Protein AF-A0A7S3TSX0-F1 (afdb_monomer_lite)

Secondary structure (DSSP, 8-state):
-----------------------TTPBP-STT--SBP-EE-SSSS-EE-HHHHHHHHHHHHH---B-TTSSB-S-TTTTTEEE-TTS-EEE--S--EEE-TTT--EEEHHHHHHHH-HHHHHHHHT--TTSPP--TTT-GGGGGGGG-PPPPP-

Sequence (154 aa):
ASPSRKENAWGQSGGGGGGAPLLAGGMCTAGSCPNQAAARHPRLPAGLCQIHAARAAQLLAEGWPKGEDGEEDACRWCCGLSLDALDRPVAAQDVSTVLCDACGKAWCSDCIRSNLGAAAWEQIEGLPEDEEWRCFYCDPKLLTALGSAPAAPA

InterPro domains:
  IPR011011 Zinc finger, FYVE/PHD-type [SSF57903] (68-144)
  IPR013083 Zinc finger, RING/FYVE/PHD-type [G3DSA:3.30.40.10] (65-144)
  IPR025766 ADD domain [PS51533] (13-154)

pLDDT: mean 77.36, std 22.1, range [30.56, 94.88]

Foldseek 3Di:
DDDDDDDDDPDDDDDDDDDPPPPPDAPALALPARHRFPDAQPQANTGHHPVQNVLLVVCVVVPADADPVRAGPAANRSSQWDADPVRDTDGDPPWDWDAFPVPRHIHTPSSCCSQVNPVRSCCVVPDDPPDGDHDCNRPVVSNVSNPDDPPPDD

Organism: Emiliania huxleyi (NCBI:txid2903)

Radius of gyration: 18.45 Å; chains: 1; bounding box: 70×38×34 Å

Structure (mmCIF, N/CA/C/O backbone):
data_AF-A0A7S3TSX0-F1
#
_entry.id   AF-A0A7S3TSX0-F1
#
loop_
_atom_site.group_PDB
_atom_site.id
_atom_site.type_symbol
_atom_site.label_atom_id
_atom_site.label_alt_id
_atom_site.label_comp_id
_atom_site.label_asym_id
_atom_site.label_entity_id
_atom_site.label_seq_id
_atom_site.pdbx_PDB_ins_code
_atom_site.Cartn_x
_atom_site.Cartn_y
_atom_site.Cartn_z
_atom_site.occupancy
_atom_site.B_iso_or_equiv
_atom_site.auth_seq_id
_atom_site.auth_comp_id
_atom_site.auth_asym_id
_atom_site.auth_atom_id
_atom_site.pdbx_PDB_model_num
ATOM 1 N N . ALA A 1 1 ? 46.802 12.073 4.751 1.00 36.28 1 ALA A N 1
ATOM 2 C CA . ALA A 1 1 ? 46.340 12.067 3.352 1.00 36.28 1 ALA A CA 1
ATOM 3 C C . ALA A 1 1 ? 45.940 10.643 2.982 1.00 36.28 1 ALA A C 1
ATOM 5 O O . ALA A 1 1 ? 46.677 9.717 3.293 1.00 36.28 1 ALA A O 1
ATOM 6 N N . SER A 1 2 ? 44.728 10.517 2.447 1.00 36.53 2 SER A N 1
ATOM 7 C CA . SER A 1 2 ? 43.958 9.329 2.043 1.00 36.53 2 SER A CA 1
ATOM 8 C C . SER A 1 2 ? 44.649 8.446 0.973 1.00 36.53 2 SER A C 1
ATOM 10 O O . SER A 1 2 ? 45.690 8.840 0.457 1.00 36.53 2 SER A O 1
ATOM 12 N N . PRO A 1 3 ? 44.002 7.381 0.453 1.00 42.69 3 PRO A N 1
ATOM 13 C CA . PRO A 1 3 ? 43.467 6.198 1.143 1.00 42.69 3 PRO A CA 1
ATOM 14 C C . PRO A 1 3 ? 43.858 4.881 0.416 1.00 42.69 3 PRO A C 1
ATOM 16 O O . PRO A 1 3 ? 44.168 4.875 -0.773 1.00 42.69 3 PRO A O 1
ATOM 19 N N . SER A 1 4 ? 43.775 3.730 1.095 1.00 32.53 4 SER A N 1
ATOM 20 C CA . SER A 1 4 ? 43.844 2.415 0.429 1.00 32.53 4 SER A CA 1
ATOM 21 C C . SER A 1 4 ? 42.451 1.935 0.023 1.00 32.53 4 SER A C 1
ATOM 23 O O . SER A 1 4 ? 41.587 1.687 0.863 1.00 32.53 4 SER A O 1
ATOM 25 N N . ARG A 1 5 ? 42.275 1.821 -1.294 1.00 31.05 5 ARG A N 1
ATOM 26 C CA . ARG A 1 5 ? 41.144 1.254 -2.031 1.00 31.05 5 ARG A CA 1
ATOM 27 C C . ARG A 1 5 ? 40.928 -0.213 -1.632 1.00 31.05 5 ARG A C 1
ATOM 29 O O . ARG A 1 5 ? 41.877 -0.990 -1.631 1.00 31.05 5 ARG A O 1
ATOM 36 N N . LYS A 1 6 ? 39.689 -0.595 -1.313 1.00 32.44 6 LYS A N 1
ATOM 37 C CA . LYS A 1 6 ? 39.268 -2.000 -1.227 1.00 32.44 6 LYS A CA 1
ATOM 38 C C . LYS A 1 6 ? 38.076 -2.189 -2.151 1.00 32.44 6 LYS A C 1
ATOM 40 O O . LYS A 1 6 ? 36.968 -1.773 -1.838 1.00 32.44 6 LYS A O 1
ATOM 45 N N . GLU A 1 7 ? 38.363 -2.747 -3.316 1.00 34.25 7 GLU A N 1
ATOM 46 C CA . GLU A 1 7 ? 37.386 -3.256 -4.270 1.00 34.25 7 GLU A CA 1
ATOM 47 C C . GLU A 1 7 ? 36.767 -4.532 -3.690 1.00 34.25 7 GLU A C 1
ATOM 49 O O . GLU A 1 7 ? 37.483 -5.479 -3.364 1.00 34.25 7 GLU A O 1
ATOM 54 N N . ASN A 1 8 ? 35.446 -4.569 -3.541 1.00 34.62 8 ASN A N 1
ATOM 55 C CA . ASN A 1 8 ? 34.702 -5.802 -3.325 1.00 34.62 8 ASN A CA 1
ATOM 56 C C . ASN A 1 8 ? 34.061 -6.237 -4.647 1.00 34.62 8 ASN A C 1
ATOM 58 O O . ASN A 1 8 ? 33.162 -5.601 -5.194 1.00 34.62 8 ASN A O 1
ATOM 62 N N . ALA A 1 9 ? 34.607 -7.340 -5.153 1.00 34.81 9 ALA A N 1
ATOM 63 C CA . ALA A 1 9 ? 34.186 -8.056 -6.337 1.00 34.81 9 ALA A CA 1
ATOM 64 C C . ALA A 1 9 ? 32.741 -8.554 -6.200 1.00 34.81 9 ALA A C 1
ATOM 66 O O . ALA A 1 9 ? 32.416 -9.314 -5.287 1.00 34.81 9 ALA A O 1
ATOM 67 N N . TRP A 1 10 ? 31.894 -8.182 -7.157 1.00 34.66 10 TRP A N 1
ATOM 68 C CA . TRP A 1 10 ? 30.638 -8.876 -7.415 1.00 34.66 10 TRP A CA 1
ATOM 69 C C . TRP A 1 10 ? 30.960 -10.195 -8.120 1.00 34.66 10 TRP A C 1
ATOM 71 O O . TRP A 1 10 ? 31.027 -10.282 -9.345 1.00 34.66 10 TRP A O 1
ATOM 81 N N . GLY A 1 11 ? 31.240 -11.216 -7.311 1.00 34.19 11 GLY A N 1
ATOM 82 C CA . GLY A 1 11 ? 31.306 -12.599 -7.752 1.00 34.1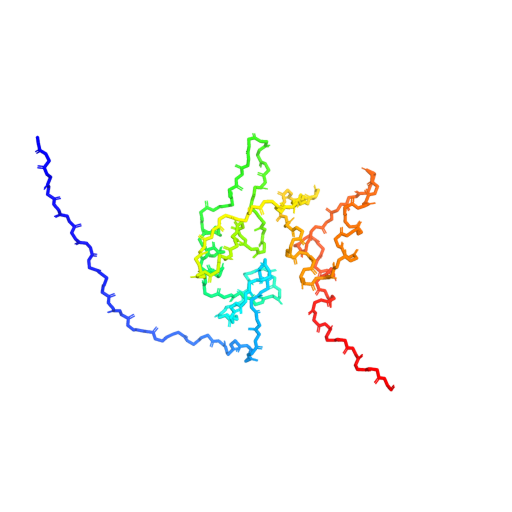9 11 GLY A CA 1
ATOM 83 C C . GLY A 1 11 ? 29.912 -13.083 -8.131 1.00 34.19 11 GLY A C 1
ATOM 84 O O . GLY A 1 11 ? 29.009 -13.122 -7.300 1.00 34.19 11 GLY A O 1
ATOM 85 N N . GLN A 1 12 ? 29.759 -13.451 -9.398 1.00 42.31 12 GLN A N 1
ATOM 86 C CA . GLN A 1 12 ? 28.671 -14.292 -9.873 1.00 42.31 12 GLN A CA 1
ATOM 87 C C . GLN A 1 12 ? 28.718 -15.632 -9.131 1.00 42.31 12 GLN A C 1
ATOM 89 O O . GLN A 1 12 ? 29.733 -16.328 -9.164 1.00 42.31 12 GLN A O 1
ATOM 94 N N . SER A 1 13 ? 27.605 -16.027 -8.528 1.00 41.59 13 SER A N 1
ATOM 95 C CA . SER A 1 13 ? 27.342 -17.418 -8.175 1.00 41.59 13 SER A CA 1
ATOM 96 C C . SER A 1 13 ? 25.899 -17.752 -8.533 1.00 41.59 13 SER A C 1
ATOM 98 O O . SER A 1 13 ? 24.941 -17.251 -7.950 1.00 41.59 13 SER A O 1
ATOM 100 N N . GLY A 1 14 ? 25.762 -18.595 -9.558 1.00 38.56 14 GLY A N 1
ATOM 101 C CA . GLY A 1 14 ? 24.533 -19.324 -9.820 1.00 38.56 14 GLY A CA 1
ATOM 102 C C . GLY A 1 14 ? 24.271 -20.349 -8.717 1.00 38.56 14 GLY A C 1
ATOM 103 O O . GLY A 1 14 ? 25.194 -20.871 -8.094 1.00 38.56 14 GLY A O 1
ATOM 104 N N . GLY A 1 15 ? 22.996 -20.646 -8.497 1.00 31.08 15 GLY A N 1
ATOM 105 C CA . GLY A 1 15 ? 22.554 -21.672 -7.563 1.00 31.08 15 GLY A CA 1
ATOM 106 C C . GLY A 1 15 ? 21.037 -21.684 -7.494 1.00 31.08 15 GLY A C 1
ATOM 107 O O . GLY A 1 15 ? 20.436 -20.812 -6.877 1.00 31.08 15 GLY A O 1
ATOM 108 N N . GLY A 1 16 ? 20.430 -22.645 -8.189 1.00 37.38 16 GLY A N 1
ATOM 109 C CA . GLY A 1 16 ? 18.987 -22.826 -8.256 1.00 37.38 16 GLY A CA 1
ATOM 110 C C . GLY A 1 16 ? 18.360 -23.052 -6.882 1.00 37.38 16 GLY A C 1
ATOM 111 O O . GLY A 1 16 ? 18.772 -23.930 -6.130 1.00 37.38 16 GLY A O 1
ATOM 112 N N . GLY A 1 17 ? 17.319 -22.278 -6.597 1.00 30.56 17 GLY A N 1
ATOM 113 C CA . GLY A 1 17 ? 16.332 -22.571 -5.569 1.00 30.56 17 GLY A CA 1
ATOM 114 C C . GLY A 1 17 ? 14.987 -22.736 -6.256 1.00 30.56 17 GLY A C 1
ATOM 115 O O . GLY A 1 17 ? 14.524 -21.816 -6.929 1.00 30.56 17 GLY A O 1
ATOM 116 N N . GLY A 1 18 ? 14.381 -23.915 -6.125 1.00 32.19 18 GLY A N 1
ATOM 117 C CA . GLY A 1 18 ? 13.022 -24.178 -6.579 1.00 32.19 18 GLY A CA 1
ATOM 118 C C . GLY A 1 18 ? 12.030 -23.289 -5.836 1.00 32.19 18 GLY A C 1
ATOM 119 O O . GLY A 1 18 ? 11.539 -23.649 -4.772 1.00 32.19 18 GLY A O 1
ATOM 120 N N . GLY A 1 19 ? 11.743 -22.118 -6.396 1.00 32.09 19 GLY A N 1
ATOM 121 C CA . GLY A 1 19 ? 10.532 -21.374 -6.096 1.00 32.09 19 GLY A CA 1
ATOM 122 C C . GLY A 1 19 ? 9.395 -22.006 -6.884 1.00 32.09 19 GLY A C 1
ATOM 123 O O . GLY A 1 19 ? 9.516 -22.185 -8.096 1.00 32.09 19 GLY A O 1
ATOM 124 N N . ALA A 1 20 ? 8.306 -22.366 -6.202 1.00 38.19 20 ALA A N 1
ATOM 125 C CA . ALA A 1 20 ? 7.046 -22.706 -6.855 1.00 38.19 20 ALA A CA 1
ATOM 126 C C . ALA A 1 20 ? 6.760 -21.696 -7.983 1.00 38.19 20 ALA A C 1
ATOM 128 O O . ALA A 1 20 ? 7.064 -20.512 -7.796 1.00 38.19 20 ALA A O 1
ATOM 129 N N . PRO A 1 21 ? 6.205 -22.127 -9.132 1.00 38.53 21 PRO A N 1
ATOM 130 C CA . PRO A 1 21 ? 5.948 -21.223 -10.238 1.00 38.53 21 PRO A CA 1
ATOM 131 C C . PRO A 1 21 ? 5.137 -20.041 -9.711 1.00 38.53 21 PRO A C 1
ATOM 133 O O . PRO A 1 21 ? 4.016 -20.194 -9.217 1.00 38.53 21 PRO A O 1
ATOM 136 N N . LEU A 1 22 ? 5.751 -18.859 -9.772 1.00 43.00 22 LEU A N 1
ATOM 137 C CA . LEU A 1 22 ? 5.034 -17.598 -9.732 1.00 43.00 22 LEU A CA 1
ATOM 138 C C . LEU A 1 22 ? 3.939 -17.764 -10.770 1.00 43.00 22 LEU A C 1
ATOM 140 O O . LEU A 1 22 ? 4.253 -18.068 -11.921 1.00 43.00 22 LEU A O 1
ATOM 144 N N . LEU A 1 23 ? 2.680 -17.700 -10.337 1.00 44.75 23 LEU A N 1
ATOM 145 C CA . LEU A 1 23 ? 1.539 -17.800 -11.236 1.00 44.75 23 LEU A CA 1
ATOM 146 C C . LEU A 1 23 ? 1.845 -16.944 -12.464 1.00 44.75 23 LEU A C 1
ATOM 148 O O . LEU A 1 23 ? 2.095 -15.744 -12.342 1.00 44.75 23 LEU A O 1
ATOM 152 N N . ALA A 1 24 ? 1.952 -17.615 -13.606 1.00 37.41 24 ALA A N 1
ATOM 153 C CA . ALA A 1 24 ? 2.354 -17.019 -14.859 1.00 37.41 24 ALA A CA 1
ATOM 154 C C . ALA A 1 24 ? 1.478 -15.786 -15.148 1.00 37.41 24 ALA A C 1
ATOM 156 O O . ALA A 1 24 ? 0.256 -15.904 -15.200 1.00 37.41 24 ALA A O 1
ATOM 157 N N . GLY A 1 25 ? 2.106 -14.618 -15.326 1.00 52.47 25 GLY A N 1
ATOM 158 C CA . GLY A 1 25 ? 1.490 -13.457 -15.981 1.00 52.47 25 GLY A CA 1
ATOM 159 C C . GLY A 1 25 ? 0.784 -12.409 -15.109 1.00 52.47 25 GLY A C 1
ATOM 160 O O . GLY A 1 25 ? -0.186 -11.822 -15.576 1.00 52.47 25 GLY A O 1
ATOM 161 N N . GLY A 1 26 ? 1.230 -12.138 -13.876 1.00 78.88 26 GLY A N 1
ATOM 162 C CA . GLY A 1 26 ? 0.711 -11.015 -13.070 1.00 78.88 26 GLY A CA 1
ATOM 163 C C . GLY A 1 26 ? 1.544 -9.727 -13.179 1.00 78.88 26 GLY A C 1
ATOM 164 O O . GLY A 1 26 ? 2.768 -9.790 -13.295 1.00 78.88 26 GLY A O 1
ATOM 165 N N . MET A 1 27 ? 0.908 -8.555 -13.089 1.00 89.12 27 MET A N 1
ATOM 166 C CA . MET A 1 27 ? 1.595 -7.262 -12.921 1.00 89.12 27 MET A CA 1
ATOM 167 C C . MET A 1 27 ? 1.949 -7.012 -11.448 1.00 89.12 27 MET A C 1
ATOM 169 O O . MET A 1 27 ? 1.362 -7.597 -10.534 1.00 89.12 27 MET A O 1
ATOM 173 N N . CYS A 1 28 ? 2.931 -6.148 -11.207 1.00 92.12 28 CYS A N 1
ATOM 174 C CA . CYS A 1 28 ? 3.221 -5.629 -9.881 1.00 92.12 28 CYS A CA 1
ATOM 175 C C . CYS A 1 28 ? 2.034 -4.808 -9.364 1.00 92.12 28 CYS A C 1
ATOM 177 O O . CYS A 1 28 ? 1.477 -3.978 -10.067 1.00 92.12 28 CYS A O 1
ATOM 179 N N . THR A 1 29 ? 1.677 -5.030 -8.104 1.00 91.44 29 THR A N 1
ATOM 180 C CA . THR A 1 29 ? 0.519 -4.398 -7.445 1.00 91.44 29 THR A CA 1
ATOM 181 C C . THR A 1 29 ? 0.901 -3.168 -6.620 1.00 91.44 29 THR A C 1
ATOM 183 O O . THR A 1 29 ? 0.041 -2.447 -6.131 1.00 91.44 29 THR A O 1
ATOM 186 N N . ALA A 1 30 ? 2.197 -2.913 -6.437 1.00 91.69 30 ALA A N 1
ATOM 187 C CA . ALA A 1 30 ? 2.687 -1.757 -5.697 1.00 91.69 30 ALA A CA 1
ATOM 188 C C . ALA A 1 30 ? 2.579 -0.472 -6.531 1.00 91.69 30 ALA A C 1
ATOM 190 O O . ALA A 1 30 ? 3.190 -0.401 -7.591 1.00 91.69 30 ALA A O 1
ATOM 191 N N . GLY A 1 31 ? 1.851 0.534 -6.035 1.00 82.00 31 GLY A N 1
ATOM 192 C CA . GLY A 1 31 ? 1.906 1.921 -6.519 1.00 82.00 31 GLY A CA 1
ATOM 193 C C . GLY A 1 31 ? 1.718 2.088 -8.029 1.00 82.00 31 GLY A C 1
ATOM 194 O O . GLY A 1 31 ? 2.466 2.838 -8.645 1.00 82.00 31 GLY A O 1
ATOM 195 N N . SER A 1 32 ? 0.795 1.337 -8.642 1.00 83.12 32 SER A N 1
ATOM 196 C CA . SER A 1 32 ? 0.572 1.342 -10.102 1.00 83.12 32 SER A CA 1
ATOM 197 C C . SER A 1 32 ? 1.817 1.002 -10.943 1.00 83.12 32 SER A C 1
ATOM 199 O O . SER A 1 32 ? 1.919 1.383 -12.108 1.00 83.12 32 SER A O 1
ATOM 201 N N . CYS A 1 33 ? 2.776 0.277 -10.363 1.00 89.00 33 CYS A N 1
ATOM 202 C CA . CYS A 1 33 ? 4.019 -0.127 -11.010 1.00 89.00 33 CYS A CA 1
ATOM 203 C C . CYS A 1 33 ? 3.751 -0.920 -12.306 1.00 89.00 33 CYS A C 1
ATOM 205 O O . CYS A 1 33 ? 3.077 -1.953 -12.257 1.00 89.00 33 CYS A O 1
ATOM 207 N N . PRO A 1 34 ? 4.335 -0.519 -13.451 1.00 88.19 34 PRO A N 1
ATOM 208 C CA . PRO A 1 34 ? 4.079 -1.169 -14.738 1.00 88.19 34 PRO A CA 1
ATOM 209 C C . PRO A 1 34 ? 4.811 -2.510 -14.899 1.00 88.19 34 PRO A C 1
ATOM 211 O O . PRO A 1 34 ? 4.569 -3.245 -15.857 1.00 88.19 34 PRO A O 1
ATOM 214 N N . ASN A 1 35 ? 5.723 -2.843 -13.981 1.00 90.12 35 ASN A N 1
ATOM 215 C CA . ASN A 1 35 ? 6.586 -4.008 -14.114 1.00 90.12 35 ASN A CA 1
ATOM 216 C C . ASN A 1 35 ? 5.865 -5.325 -13.825 1.00 90.12 35 ASN A C 1
ATOM 218 O O . ASN A 1 35 ? 4.969 -5.408 -12.987 1.00 90.12 35 ASN A O 1
ATOM 222 N N . GLN A 1 36 ? 6.325 -6.395 -14.474 1.00 91.75 36 GLN A N 1
ATOM 223 C CA . GLN A 1 36 ? 5.826 -7.744 -14.220 1.00 91.75 36 GLN A CA 1
ATOM 224 C C . GLN A 1 36 ? 6.156 -8.196 -12.794 1.00 91.75 36 GLN A C 1
ATOM 226 O O . GLN A 1 36 ? 7.230 -7.906 -12.252 1.00 91.75 36 GLN A O 1
ATOM 231 N N . ALA A 1 37 ? 5.229 -8.930 -12.184 1.00 91.94 37 ALA A N 1
ATOM 232 C CA . ALA A 1 37 ? 5.462 -9.554 -10.897 1.00 91.94 37 ALA A CA 1
ATOM 233 C C . ALA A 1 37 ? 6.523 -10.655 -11.032 1.00 91.94 37 ALA A C 1
ATOM 235 O O . ALA A 1 37 ? 6.451 -11.522 -11.900 1.00 91.94 37 ALA A O 1
ATOM 236 N N . ALA A 1 38 ? 7.496 -10.625 -10.130 1.00 91.88 38 ALA A N 1
ATOM 237 C CA . ALA A 1 38 ? 8.589 -11.586 -10.032 1.00 91.88 38 ALA A CA 1
ATOM 238 C C . ALA A 1 38 ? 8.648 -12.266 -8.654 1.00 91.88 38 ALA A C 1
ATOM 240 O O . ALA A 1 38 ? 9.450 -13.169 -8.444 1.00 91.88 38 ALA A O 1
ATOM 241 N N . ALA A 1 39 ? 7.828 -11.829 -7.699 1.00 91.00 39 ALA A N 1
ATOM 242 C CA . ALA A 1 39 ? 7.705 -12.415 -6.372 1.00 91.00 39 ALA A CA 1
ATOM 243 C C . ALA A 1 39 ? 6.298 -12.173 -5.812 1.00 91.00 39 ALA A C 1
ATOM 245 O O . ALA A 1 39 ? 5.542 -11.337 -6.313 1.00 91.00 39 ALA A O 1
ATOM 246 N N . ARG A 1 40 ? 5.946 -12.891 -4.742 1.00 89.62 40 ARG A N 1
ATOM 247 C CA . ARG A 1 40 ? 4.761 -12.576 -3.937 1.00 89.62 40 ARG A CA 1
ATOM 248 C C . ARG A 1 40 ? 5.118 -11.594 -2.833 1.00 89.62 40 ARG A C 1
ATOM 250 O O . ARG A 1 40 ? 6.199 -11.670 -2.252 1.00 89.62 40 ARG A O 1
ATOM 257 N N . HIS A 1 41 ? 4.179 -10.712 -2.520 1.00 88.69 41 HIS A N 1
ATOM 258 C CA . HIS A 1 41 ? 4.264 -9.864 -1.347 1.00 88.69 41 HIS A CA 1
ATOM 259 C C . HIS A 1 41 ? 4.333 -10.740 -0.073 1.00 88.69 41 HIS A C 1
ATOM 261 O O . HIS A 1 41 ? 3.537 -11.671 0.059 1.00 88.69 41 HIS A O 1
ATOM 267 N N . PRO A 1 42 ? 5.224 -10.460 0.899 1.00 84.69 42 PRO A N 1
ATOM 268 C CA . PRO A 1 42 ? 5.453 -11.340 2.056 1.00 84.69 42 PRO A CA 1
ATOM 269 C C . PRO A 1 42 ? 4.236 -11.592 2.958 1.00 84.69 42 PRO A C 1
ATOM 271 O O . PRO A 1 42 ? 4.190 -12.584 3.680 1.00 84.69 42 PRO A O 1
ATOM 274 N N . ARG A 1 43 ? 3.269 -10.667 2.963 1.00 85.44 43 ARG A N 1
ATOM 275 C CA . ARG A 1 43 ? 2.053 -10.735 3.797 1.00 85.44 43 ARG A CA 1
ATOM 276 C C . ARG A 1 43 ? 0.741 -10.444 3.073 1.00 85.44 43 ARG A C 1
ATOM 278 O O . ARG A 1 43 ? -0.305 -10.462 3.705 1.00 85.44 43 ARG A O 1
ATOM 285 N N . LEU A 1 44 ? 0.790 -10.171 1.771 1.00 86.50 44 LEU A N 1
ATOM 286 C CA . LEU A 1 44 ? -0.405 -9.886 0.975 1.00 86.50 44 LEU A CA 1
ATOM 287 C C . LEU A 1 44 ? -0.502 -10.931 -0.132 1.00 86.50 44 LEU A C 1
ATOM 289 O O . LEU A 1 44 ? 0.532 -11.352 -0.653 1.00 86.50 44 LEU A O 1
ATOM 293 N N . PRO A 1 45 ? -1.711 -11.324 -0.552 1.00 85.25 45 PRO A N 1
ATOM 294 C CA . PRO A 1 45 ? -1.916 -12.189 -1.707 1.00 85.25 45 PRO A CA 1
ATOM 295 C C . PRO A 1 45 ? -1.693 -11.419 -3.025 1.00 85.25 45 PRO A C 1
ATOM 297 O O . PRO A 1 45 ? -2.490 -11.520 -3.948 1.00 85.25 45 PRO A O 1
ATOM 300 N N . ALA A 1 46 ? -0.609 -10.647 -3.121 1.00 85.94 46 ALA A N 1
ATOM 301 C CA . ALA A 1 46 ? -0.351 -9.688 -4.188 1.00 85.94 46 ALA A CA 1
ATOM 302 C C . ALA A 1 46 ? 1.009 -9.949 -4.861 1.00 85.94 46 ALA A C 1
ATOM 304 O O . ALA A 1 46 ? 1.948 -10.432 -4.222 1.00 85.94 46 ALA A O 1
ATOM 305 N N . GLY A 1 47 ? 1.116 -9.660 -6.160 1.00 91.06 47 GLY A N 1
ATOM 306 C CA . GLY A 1 47 ? 2.364 -9.777 -6.920 1.00 91.06 47 GLY A CA 1
ATOM 307 C C . GLY A 1 47 ? 3.228 -8.521 -6.798 1.00 91.06 47 GLY A C 1
ATOM 308 O O . GLY A 1 47 ? 2.709 -7.408 -6.859 1.00 91.06 47 GLY A O 1
ATOM 309 N N . LEU A 1 48 ? 4.543 -8.685 -6.654 1.00 92.38 48 LEU A N 1
ATOM 310 C CA . LEU A 1 48 ? 5.533 -7.603 -6.651 1.00 92.38 48 LEU A CA 1
ATOM 311 C C . LEU A 1 48 ? 6.588 -7.835 -7.736 1.00 92.38 48 LEU A C 1
ATOM 313 O O . LEU A 1 48 ? 7.015 -8.972 -7.942 1.00 92.38 48 LEU A O 1
ATOM 317 N N . CYS A 1 49 ? 7.052 -6.773 -8.400 1.00 93.81 49 CYS A N 1
ATOM 318 C CA . CYS A 1 49 ? 8.241 -6.845 -9.255 1.00 93.81 49 CYS A CA 1
ATOM 319 C C . CYS A 1 49 ? 9.517 -7.032 -8.416 1.00 93.81 49 CYS A C 1
ATOM 321 O O . CYS A 1 49 ? 9.493 -6.898 -7.191 1.00 93.81 49 CYS A O 1
ATOM 323 N N . GLN A 1 50 ? 10.649 -7.305 -9.073 1.00 92.94 50 GLN A N 1
ATOM 324 C CA . GLN A 1 50 ? 11.930 -7.532 -8.389 1.00 92.94 50 GLN A CA 1
ATOM 325 C C . GLN A 1 50 ? 12.336 -6.365 -7.474 1.00 92.94 50 GLN A C 1
ATOM 327 O O . GLN A 1 50 ? 12.796 -6.606 -6.361 1.00 92.94 50 GLN A O 1
ATOM 332 N N . ILE A 1 51 ? 12.111 -5.117 -7.903 1.00 93.25 51 ILE A N 1
ATOM 333 C CA . ILE A 1 51 ? 12.474 -3.912 -7.140 1.00 93.25 51 ILE A CA 1
ATOM 334 C C . ILE A 1 51 ? 11.669 -3.833 -5.835 1.00 93.25 51 ILE A C 1
ATOM 336 O O . ILE A 1 51 ? 12.241 -3.755 -4.747 1.00 93.25 51 ILE A O 1
ATOM 340 N N . HIS A 1 52 ? 10.339 -3.913 -5.927 1.00 93.88 52 HIS A N 1
ATOM 341 C CA . HIS A 1 52 ? 9.467 -3.848 -4.753 1.00 93.88 52 HIS A CA 1
ATOM 342 C C . HIS A 1 52 ? 9.653 -5.052 -3.829 1.00 93.88 52 HIS A C 1
ATOM 344 O O . HIS A 1 52 ? 9.634 -4.899 -2.611 1.00 93.88 52 HIS A O 1
ATOM 350 N N . ALA A 1 53 ? 9.876 -6.243 -4.386 1.00 93.38 53 ALA A N 1
ATOM 351 C CA . ALA A 1 53 ? 10.142 -7.440 -3.600 1.00 93.38 53 ALA A CA 1
ATOM 352 C C . ALA A 1 53 ? 11.448 -7.325 -2.802 1.00 93.38 53 ALA A C 1
ATOM 354 O O . ALA A 1 53 ? 11.467 -7.636 -1.611 1.00 93.38 53 ALA A O 1
ATOM 355 N N . ALA A 1 54 ? 12.519 -6.829 -3.431 1.00 93.38 54 ALA A N 1
ATOM 356 C CA . ALA A 1 54 ? 13.793 -6.593 -2.761 1.00 93.38 54 ALA A CA 1
ATOM 357 C C . ALA A 1 54 ? 13.651 -5.555 -1.639 1.00 93.38 54 ALA A C 1
ATOM 359 O O . ALA A 1 54 ? 14.120 -5.785 -0.524 1.00 93.38 54 ALA A O 1
ATOM 360 N N . ARG A 1 55 ? 12.938 -4.450 -1.895 1.00 93.69 55 ARG A N 1
ATOM 361 C CA . ARG A 1 55 ? 12.695 -3.419 -0.878 1.00 93.69 55 ARG A CA 1
ATOM 362 C C . ARG A 1 55 ? 11.842 -3.937 0.282 1.00 93.69 55 ARG A C 1
ATOM 364 O O . ARG A 1 55 ? 12.170 -3.669 1.433 1.00 93.69 55 ARG A O 1
ATOM 371 N N . ALA A 1 56 ? 10.797 -4.714 0.002 1.00 93.44 56 ALA A N 1
ATOM 372 C CA . ALA A 1 56 ? 9.969 -5.335 1.035 1.00 93.44 56 ALA A CA 1
ATOM 373 C C . ALA A 1 56 ? 10.786 -6.280 1.926 1.00 93.44 56 ALA A C 1
ATOM 375 O O . ALA A 1 56 ? 10.657 -6.243 3.149 1.00 93.44 56 ALA A O 1
ATOM 376 N N . ALA A 1 57 ? 11.651 -7.103 1.325 1.00 92.94 57 ALA A N 1
ATOM 377 C CA . ALA A 1 57 ? 12.545 -7.990 2.063 1.00 92.94 57 ALA A CA 1
ATOM 378 C C . ALA A 1 57 ? 13.538 -7.207 2.936 1.00 92.94 57 ALA A C 1
ATOM 380 O O . ALA A 1 57 ? 13.737 -7.563 4.096 1.00 92.94 57 ALA A O 1
ATOM 381 N N . GLN A 1 58 ? 14.102 -6.115 2.411 1.00 94.00 58 GLN A N 1
ATOM 382 C CA . GLN A 1 58 ? 14.987 -5.233 3.168 1.00 94.00 58 GLN A CA 1
ATOM 383 C C . GLN A 1 58 ? 14.279 -4.647 4.398 1.00 94.00 58 GLN A C 1
ATOM 385 O O . GLN A 1 58 ? 14.768 -4.798 5.513 1.00 94.00 58 GLN A O 1
ATOM 390 N N . LEU A 1 59 ? 13.103 -4.037 4.222 1.00 93.75 59 LEU A N 1
ATOM 391 C CA . LEU A 1 59 ? 12.365 -3.422 5.331 1.00 93.75 59 LEU A CA 1
ATOM 392 C C . LEU A 1 59 ? 11.857 -4.450 6.353 1.00 93.75 59 LEU A C 1
ATOM 394 O O . LEU A 1 59 ? 11.685 -4.128 7.526 1.00 93.75 59 LEU A O 1
ATOM 398 N N . LEU A 1 60 ? 11.628 -5.703 5.948 1.00 91.12 60 LEU A N 1
ATOM 399 C CA . LEU A 1 60 ? 11.325 -6.782 6.895 1.00 91.12 60 LEU A CA 1
ATOM 400 C C . LEU A 1 60 ? 12.509 -7.123 7.796 1.00 91.12 60 LEU A C 1
ATOM 402 O O . LEU A 1 60 ? 12.288 -7.489 8.948 1.00 91.12 60 LEU A O 1
ATOM 406 N N . ALA A 1 61 ? 13.732 -7.019 7.280 1.00 92.44 61 ALA A N 1
ATOM 407 C CA . ALA A 1 61 ? 14.943 -7.273 8.047 1.00 92.44 61 ALA A CA 1
ATOM 408 C C . ALA A 1 61 ? 15.349 -6.065 8.906 1.00 92.44 61 ALA A C 1
ATOM 410 O O . ALA A 1 61 ? 15.740 -6.236 10.056 1.00 92.44 61 ALA A O 1
ATOM 411 N N . GLU A 1 62 ? 15.254 -4.857 8.351 1.00 93.81 62 GLU A N 1
ATOM 412 C CA . GLU A 1 62 ? 15.769 -3.625 8.965 1.00 93.81 62 GLU A CA 1
ATOM 413 C C . GLU A 1 62 ? 14.724 -2.880 9.812 1.00 93.81 62 GLU A C 1
ATOM 415 O O . GLU A 1 62 ? 15.082 -2.101 10.693 1.00 93.81 62 GLU A O 1
ATOM 420 N N . GLY A 1 63 ? 13.435 -3.137 9.581 1.00 92.44 63 GLY A N 1
ATOM 421 C CA . GLY A 1 63 ? 12.328 -2.368 10.144 1.00 92.44 63 GLY A CA 1
ATOM 422 C C . GLY A 1 63 ? 11.764 -1.348 9.152 1.00 92.44 63 GLY A C 1
ATOM 423 O O . GLY A 1 63 ? 12.421 -0.933 8.198 1.00 92.44 63 GLY A O 1
ATOM 424 N N . TRP A 1 64 ? 10.504 -0.957 9.367 1.00 92.44 64 TRP A N 1
ATOM 425 C CA . TRP A 1 64 ? 9.868 0.088 8.563 1.00 92.44 64 TRP A CA 1
ATOM 426 C C . TRP A 1 64 ? 10.292 1.474 9.054 1.00 92.44 64 TRP A C 1
ATOM 428 O O . TRP A 1 64 ? 10.365 1.667 10.271 1.00 92.44 64 TRP A O 1
ATOM 438 N N . PRO A 1 65 ? 10.544 2.430 8.138 1.00 89.88 65 PRO A N 1
ATOM 439 C CA . PRO A 1 65 ? 10.828 3.804 8.521 1.00 89.88 65 PRO A CA 1
ATOM 440 C C . PRO A 1 65 ? 9.618 4.404 9.236 1.00 89.88 65 PRO A C 1
ATOM 442 O O . PRO A 1 65 ? 8.468 4.096 8.903 1.00 89.88 65 PRO A O 1
ATOM 445 N N . LYS A 1 66 ? 9.912 5.239 10.228 1.00 91.56 66 LYS A N 1
ATOM 446 C CA . LYS A 1 66 ? 8.928 5.907 11.068 1.00 91.56 66 LYS A CA 1
ATOM 447 C C . LYS A 1 66 ? 9.197 7.404 11.122 1.00 91.56 66 LYS A C 1
ATOM 449 O O . LYS A 1 66 ? 10.371 7.785 11.118 1.00 91.56 66 LYS A O 1
ATOM 454 N N . GLY A 1 67 ? 8.124 8.177 11.221 1.00 85.44 67 GLY A N 1
ATOM 455 C CA . GLY A 1 67 ? 8.151 9.622 11.375 1.00 85.44 67 GLY A CA 1
ATOM 456 C C . GLY A 1 67 ? 8.501 10.060 12.794 1.00 85.44 67 GLY A C 1
ATOM 457 O O . GLY A 1 67 ? 8.808 9.248 13.675 1.00 85.44 67 GLY A O 1
ATOM 458 N N . GLU A 1 68 ? 8.467 11.373 13.020 1.00 87.44 68 GLU A N 1
ATOM 459 C CA . GLU A 1 68 ? 8.765 11.991 14.321 1.00 87.44 68 GLU A CA 1
ATOM 460 C C . GLU A 1 68 ? 7.730 11.644 15.406 1.00 87.44 68 GLU A C 1
ATOM 462 O O . GLU A 1 68 ? 8.062 11.599 16.590 1.00 87.44 68 GLU A O 1
ATOM 467 N N . ASP A 1 69 ? 6.498 11.345 15.004 1.00 84.12 69 ASP A N 1
ATOM 468 C CA . ASP A 1 69 ? 5.407 10.840 15.849 1.00 84.12 69 ASP A CA 1
ATOM 469 C C . ASP A 1 69 ? 5.563 9.351 16.222 1.00 84.12 69 ASP A C 1
ATOM 471 O O . ASP A 1 69 ? 4.855 8.838 17.092 1.00 84.12 69 ASP A O 1
ATOM 475 N N . GLY A 1 70 ? 6.528 8.651 15.617 1.00 85.25 70 GLY A N 1
ATOM 476 C CA . GLY A 1 70 ? 6.758 7.222 15.805 1.00 85.25 70 GLY A CA 1
ATOM 477 C C . GLY A 1 70 ? 5.837 6.321 14.975 1.00 85.25 70 GLY A C 1
ATOM 478 O O . GLY A 1 70 ? 5.906 5.087 15.126 1.00 85.25 70 GLY A O 1
ATOM 479 N N . GLU A 1 71 ? 5.016 6.896 14.100 1.00 86.12 71 GLU A N 1
ATOM 480 C CA . GLU A 1 71 ? 4.134 6.202 13.163 1.00 86.12 71 GLU A CA 1
ATOM 481 C C . GLU A 1 71 ? 4.892 5.810 11.888 1.00 86.12 71 GLU A C 1
ATOM 483 O O . GLU A 1 71 ? 6.001 6.275 11.647 1.00 86.12 71 GLU A O 1
ATOM 488 N N . GLU A 1 72 ? 4.383 4.851 11.108 1.00 90.81 72 GLU A N 1
ATOM 489 C CA . GLU A 1 72 ? 5.084 4.410 9.893 1.00 90.81 72 GLU A CA 1
ATOM 490 C C . GLU A 1 72 ? 4.949 5.435 8.758 1.00 90.81 72 GLU A C 1
ATOM 492 O O . GLU A 1 72 ? 3.841 5.760 8.356 1.00 90.81 72 GLU A O 1
ATOM 497 N N . ASP A 1 73 ? 6.067 5.834 8.147 1.00 88.81 73 ASP A N 1
ATOM 498 C CA . ASP A 1 73 ? 6.071 6.789 7.019 1.00 88.81 73 ASP A CA 1
ATOM 499 C C . ASP A 1 73 ? 6.014 6.104 5.648 1.00 88.81 73 ASP A C 1
ATOM 501 O O . ASP A 1 73 ? 5.848 6.737 4.605 1.00 88.81 73 ASP A O 1
ATOM 505 N N . ALA A 1 74 ? 6.203 4.784 5.609 1.00 92.12 74 ALA A N 1
ATOM 506 C CA . ALA A 1 74 ? 6.237 4.029 4.364 1.00 92.12 74 ALA A CA 1
ATOM 507 C C . ALA A 1 74 ? 5.068 3.058 4.260 1.00 92.12 74 ALA A C 1
ATOM 509 O O . ALA A 1 74 ? 4.880 2.181 5.104 1.00 92.12 74 ALA A O 1
ATOM 510 N N . CYS A 1 75 ? 4.354 3.138 3.135 1.00 94.62 75 CYS A N 1
ATOM 511 C CA . CYS A 1 75 ? 3.281 2.208 2.815 1.00 94.62 75 CYS A CA 1
ATOM 512 C C . CYS A 1 75 ? 3.752 0.746 2.897 1.00 94.62 75 CYS A C 1
ATOM 514 O O . CYS A 1 75 ? 4.780 0.366 2.335 1.00 94.62 75 CYS A O 1
ATOM 516 N N . ARG A 1 76 ? 2.955 -0.110 3.538 1.00 94.56 76 ARG A N 1
ATOM 517 C CA . ARG A 1 76 ? 3.206 -1.548 3.678 1.00 94.56 76 ARG A CA 1
ATOM 518 C C . ARG A 1 76 ? 3.101 -2.356 2.391 1.00 94.56 76 ARG A C 1
ATOM 520 O O . ARG A 1 76 ? 3.514 -3.507 2.413 1.00 94.56 76 ARG A O 1
ATOM 527 N N . TRP A 1 77 ? 2.581 -1.774 1.312 1.00 93.12 77 TRP A N 1
ATOM 528 C CA . TRP A 1 77 ? 2.383 -2.443 0.027 1.00 93.12 77 TRP A CA 1
ATOM 529 C C . TRP A 1 77 ? 3.479 -2.089 -0.983 1.00 93.12 77 TRP A C 1
ATOM 531 O O . TRP A 1 77 ? 4.161 -2.980 -1.486 1.00 93.12 77 TRP A O 1
ATOM 541 N N . CYS A 1 78 ? 3.702 -0.795 -1.250 1.00 94.06 78 CYS A N 1
ATOM 542 C CA . CYS A 1 78 ? 4.783 -0.342 -2.134 1.00 94.06 78 CYS A CA 1
ATOM 543 C C . CYS A 1 78 ? 6.103 -0.064 -1.414 1.00 94.06 78 CYS A C 1
ATOM 545 O O . CYS A 1 78 ? 7.091 0.276 -2.056 1.00 94.06 78 CYS A O 1
ATOM 547 N N . CYS A 1 79 ? 6.152 -0.215 -0.090 1.00 93.69 79 CYS A N 1
ATOM 548 C CA . CYS A 1 79 ? 7.356 0.022 0.709 1.00 93.69 79 CYS A CA 1
ATOM 549 C C . CYS A 1 79 ? 7.889 1.465 0.606 1.00 93.69 79 CYS A C 1
ATOM 551 O O . CYS A 1 79 ? 9.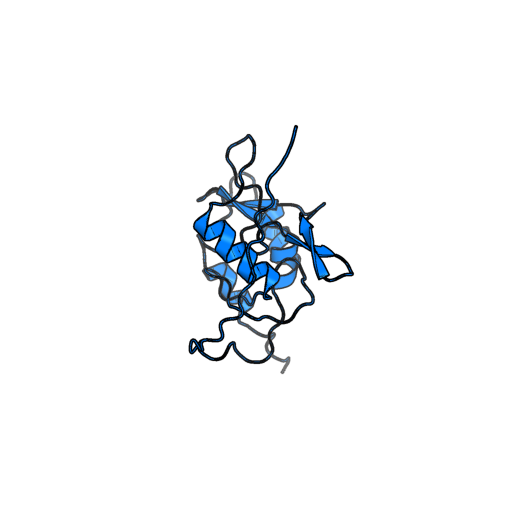099 1.684 0.687 1.00 93.69 79 CYS A O 1
ATOM 553 N N . GLY A 1 80 ? 6.986 2.437 0.406 1.00 91.75 80 GLY A N 1
ATOM 554 C CA . GLY A 1 80 ? 7.324 3.852 0.202 1.00 91.75 80 GLY A CA 1
ATOM 555 C C . GLY A 1 80 ? 7.981 4.145 -1.150 1.00 91.75 80 GLY A C 1
ATOM 556 O O . GLY A 1 80 ? 8.571 5.207 -1.330 1.00 91.75 80 GLY A O 1
ATOM 557 N N . LEU A 1 81 ? 7.915 3.197 -2.086 1.00 91.12 81 LEU A N 1
ATOM 558 C CA . LEU A 1 81 ? 8.530 3.296 -3.397 1.00 91.12 81 LEU A CA 1
ATOM 559 C C . LEU A 1 81 ? 7.486 3.602 -4.478 1.00 91.12 81 LEU A C 1
ATOM 561 O O . LEU A 1 81 ? 6.382 3.059 -4.457 1.00 91.12 81 LEU A O 1
ATOM 565 N N . SER A 1 82 ? 7.881 4.413 -5.452 1.00 87.81 82 SER A N 1
ATOM 566 C CA . SER A 1 82 ? 7.291 4.467 -6.788 1.00 87.81 82 SER A CA 1
ATOM 567 C C . SER A 1 82 ? 8.397 4.284 -7.833 1.00 87.81 82 SER A C 1
ATOM 569 O O . SER A 1 82 ? 9.586 4.310 -7.501 1.00 87.81 82 SER A O 1
ATOM 571 N N . LEU A 1 83 ? 8.025 4.064 -9.091 1.00 83.62 83 LEU A N 1
ATOM 572 C CA . LEU A 1 83 ? 8.975 4.003 -10.199 1.00 83.62 83 LEU A CA 1
ATOM 573 C C . LEU A 1 83 ? 8.809 5.232 -11.086 1.00 83.62 83 LEU A C 1
ATOM 575 O O . LEU A 1 83 ? 7.692 5.590 -11.455 1.00 83.62 83 LEU A O 1
ATOM 579 N N . ASP A 1 84 ? 9.928 5.872 -11.420 1.00 80.88 84 ASP A N 1
ATOM 580 C CA . ASP A 1 84 ? 9.931 6.927 -12.430 1.00 80.88 84 ASP A CA 1
ATOM 581 C C . ASP A 1 84 ? 9.799 6.346 -13.852 1.00 80.88 84 ASP A C 1
ATOM 583 O O . ASP A 1 84 ? 9.767 5.133 -14.063 1.00 80.88 84 ASP A O 1
ATOM 587 N N . ALA A 1 85 ? 9.755 7.222 -14.859 1.00 74.88 85 ALA A N 1
ATOM 588 C CA . ALA A 1 85 ? 9.641 6.823 -16.265 1.00 74.88 85 ALA A CA 1
ATOM 589 C C . ALA A 1 85 ? 10.825 5.977 -16.790 1.00 74.88 85 ALA A C 1
ATOM 591 O O . ALA A 1 85 ? 10.759 5.474 -17.909 1.00 74.88 85 ALA A O 1
ATOM 592 N N . LEU A 1 86 ? 11.912 5.850 -16.022 1.00 77.56 86 LEU A N 1
ATOM 593 C CA . LEU A 1 86 ? 13.092 5.044 -16.336 1.00 77.56 86 LEU A CA 1
ATOM 594 C C . LEU A 1 86 ? 13.182 3.792 -15.447 1.00 77.56 86 LEU A C 1
ATOM 596 O O . LEU A 1 86 ? 14.269 3.229 -15.301 1.00 77.56 86 LEU A O 1
ATOM 600 N N . ASP A 1 87 ? 12.070 3.383 -14.828 1.00 79.62 87 ASP A N 1
ATOM 601 C CA . ASP A 1 87 ? 11.981 2.254 -13.895 1.00 79.62 87 ASP A CA 1
ATOM 602 C C . ASP A 1 87 ? 12.908 2.379 -12.675 1.00 79.62 87 ASP A C 1
ATOM 604 O O . ASP A 1 87 ? 13.258 1.385 -12.028 1.00 79.62 87 ASP A O 1
ATOM 608 N N . ARG A 1 88 ? 13.324 3.601 -12.321 1.00 82.00 88 ARG A N 1
ATOM 609 C CA . ARG A 1 88 ? 14.184 3.808 -11.158 1.00 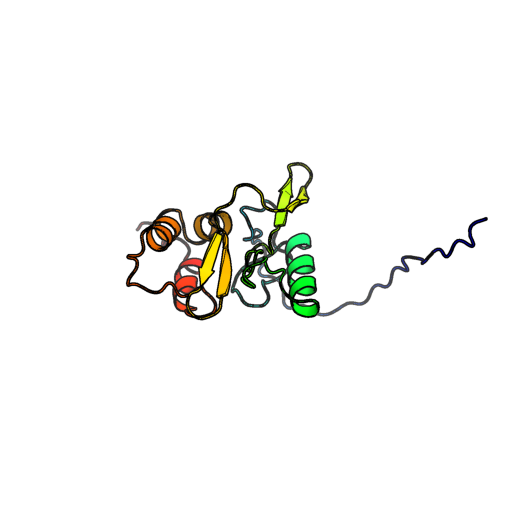82.00 88 ARG A CA 1
ATOM 610 C C . ARG A 1 88 ? 13.340 3.953 -9.895 1.00 82.00 88 ARG A C 1
ATOM 612 O O . ARG A 1 88 ? 12.356 4.695 -9.905 1.00 82.00 88 ARG A O 1
ATOM 619 N N . PRO A 1 89 ? 13.744 3.297 -8.793 1.00 83.44 89 PRO A N 1
ATOM 620 C CA . PRO A 1 89 ? 13.109 3.472 -7.497 1.00 83.44 89 PRO A CA 1
ATOM 621 C C . PRO A 1 89 ? 13.235 4.926 -7.039 1.00 83.44 89 PRO A C 1
ATOM 623 O O . PRO A 1 89 ? 14.341 5.428 -6.839 1.00 83.44 89 PRO A O 1
ATOM 626 N N . VAL A 1 90 ? 12.098 5.579 -6.831 1.00 84.62 90 VAL A N 1
ATOM 627 C CA . VAL A 1 90 ? 11.997 6.899 -6.204 1.00 84.62 90 VAL A CA 1
ATOM 628 C C . VAL A 1 90 ? 11.090 6.808 -4.983 1.00 84.62 90 VAL A C 1
ATOM 630 O O . VAL A 1 90 ? 10.254 5.907 -4.889 1.00 84.62 90 VAL A O 1
ATOM 633 N N . ALA A 1 91 ? 11.256 7.719 -4.024 1.00 82.88 91 ALA A N 1
ATOM 634 C CA . ALA A 1 91 ? 10.288 7.838 -2.940 1.00 82.88 91 ALA A CA 1
ATOM 635 C C . ALA A 1 91 ? 8.915 8.161 -3.542 1.00 82.88 91 ALA A C 1
ATOM 637 O O . ALA A 1 91 ? 8.821 9.020 -4.425 1.00 82.88 91 ALA A O 1
ATOM 638 N N . ALA A 1 92 ? 7.874 7.462 -3.088 1.00 80.31 92 ALA A N 1
ATOM 639 C CA . ALA A 1 92 ? 6.510 7.829 -3.433 1.00 80.31 92 ALA A CA 1
ATOM 640 C C . ALA A 1 92 ? 6.255 9.251 -2.909 1.00 80.31 92 ALA A C 1
ATOM 642 O O . ALA A 1 92 ? 6.375 9.503 -1.713 1.00 80.31 92 ALA A O 1
ATOM 643 N N . GLN A 1 93 ? 5.986 10.179 -3.822 1.00 77.06 93 GLN A N 1
ATOM 644 C CA . GLN A 1 93 ? 5.735 11.591 -3.533 1.00 77.06 93 GLN A CA 1
ATOM 645 C C . GLN A 1 93 ? 4.265 11.895 -3.798 1.00 77.06 93 GLN A C 1
ATOM 647 O O . GLN A 1 93 ? 3.646 11.228 -4.625 1.00 77.06 93 GLN A O 1
ATOM 652 N N . ASP A 1 94 ? 3.724 12.884 -3.087 1.00 79.50 94 ASP A N 1
ATOM 653 C CA . ASP A 1 94 ? 2.363 13.407 -3.277 1.00 79.50 94 ASP A CA 1
ATOM 654 C C . ASP A 1 94 ? 1.234 12.363 -3.148 1.00 79.50 94 ASP A C 1
ATOM 656 O O . ASP A 1 94 ? 0.122 12.569 -3.632 1.00 79.50 94 ASP A O 1
ATOM 660 N N . VAL A 1 95 ? 1.497 11.241 -2.466 1.00 84.81 95 VAL A N 1
ATOM 661 C CA . VAL A 1 95 ? 0.494 10.207 -2.189 1.00 84.81 95 VAL A CA 1
ATOM 662 C C . VAL A 1 95 ? -0.039 10.342 -0.770 1.00 84.81 95 VAL A C 1
ATOM 664 O O . VAL A 1 95 ? 0.720 10.287 0.195 1.00 84.81 95 VAL A O 1
ATOM 667 N N . SER A 1 96 ? -1.361 10.448 -0.625 1.00 91.06 96 SER A N 1
ATOM 668 C CA . SER A 1 96 ? -1.992 10.378 0.696 1.00 91.06 96 SER A CA 1
ATOM 669 C C . SER A 1 96 ? -1.745 9.008 1.325 1.00 91.06 96 SER A C 1
ATOM 671 O O . SER A 1 96 ? -1.849 7.983 0.641 1.00 91.06 96 SER A O 1
ATOM 673 N N . THR A 1 97 ? -1.457 8.984 2.623 1.00 91.69 97 THR A N 1
ATOM 674 C CA . THR A 1 97 ? -1.280 7.772 3.428 1.00 91.69 97 THR A CA 1
ATOM 675 C C . THR A 1 97 ? -2.287 7.734 4.562 1.00 91.69 97 THR A C 1
ATOM 677 O O . THR A 1 97 ? -2.578 8.757 5.169 1.00 91.69 97 THR A O 1
ATOM 680 N N . VAL A 1 98 ? -2.785 6.540 4.862 1.00 93.25 98 VAL A N 1
ATOM 681 C CA . VAL A 1 98 ? -3.651 6.271 6.010 1.00 93.25 98 VAL A CA 1
ATOM 682 C C . VAL A 1 98 ? -2.978 5.253 6.929 1.00 93.25 98 VAL A C 1
ATOM 684 O O . VAL A 1 98 ? -2.322 4.312 6.459 1.00 93.25 98 VAL A O 1
ATOM 687 N N . LEU A 1 99 ? -3.117 5.453 8.237 1.00 94.50 99 LEU A N 1
ATOM 688 C CA . LEU A 1 99 ? -2.558 4.599 9.279 1.00 94.50 99 LEU A CA 1
ATOM 689 C C . LEU A 1 99 ? -3.646 3.719 9.876 1.00 94.50 99 LEU A C 1
ATOM 691 O O . LEU A 1 99 ? -4.758 4.164 10.110 1.00 94.50 99 LEU A O 1
ATOM 695 N N . CYS A 1 100 ? -3.328 2.451 10.117 1.00 94.38 100 CYS A N 1
ATOM 696 C CA . CYS A 1 100 ? -4.261 1.544 10.773 1.00 94.38 100 CYS A CA 1
ATOM 697 C C . CYS A 1 100 ? -4.388 1.866 12.262 1.00 94.38 100 CYS A C 1
ATOM 699 O O . CYS A 1 100 ? -3.401 1.691 12.980 1.00 94.38 100 CYS A O 1
ATOM 701 N N . ASP A 1 101 ? -5.599 2.137 12.742 1.00 93.38 101 ASP A N 1
ATOM 702 C CA . ASP A 1 101 ? -5.856 2.458 14.156 1.00 93.38 101 ASP A CA 1
ATOM 703 C C . ASP A 1 101 ? -5.451 1.323 15.106 1.00 93.38 101 ASP A C 1
ATOM 705 O O . ASP A 1 101 ? -4.985 1.538 16.222 1.00 93.38 101 ASP A O 1
ATOM 709 N N . ALA A 1 102 ? -5.536 0.075 14.638 1.00 93.62 102 ALA A N 1
ATOM 710 C CA . ALA A 1 102 ? -5.193 -1.090 15.448 1.00 93.62 102 ALA A CA 1
ATOM 711 C C . ALA A 1 102 ? -3.684 -1.391 15.525 1.00 93.62 102 ALA A C 1
ATOM 713 O O . ALA A 1 102 ? -3.249 -2.097 16.436 1.00 93.62 102 ALA A O 1
ATOM 714 N N . CYS A 1 103 ? -2.874 -0.979 14.542 1.00 92.94 103 CYS A N 1
ATOM 715 C CA . CYS A 1 103 ? -1.480 -1.447 14.460 1.00 92.94 103 CYS A CA 1
ATOM 716 C C . CYS A 1 103 ? -0.446 -0.439 13.939 1.00 92.94 103 CYS A C 1
ATOM 718 O O . CYS A 1 103 ? 0.714 -0.834 13.755 1.00 92.94 103 CYS A O 1
ATOM 720 N N . GLY A 1 104 ? -0.860 0.803 13.671 1.00 92.31 104 GLY A N 1
ATOM 721 C CA . GLY A 1 104 ? -0.016 1.924 13.246 1.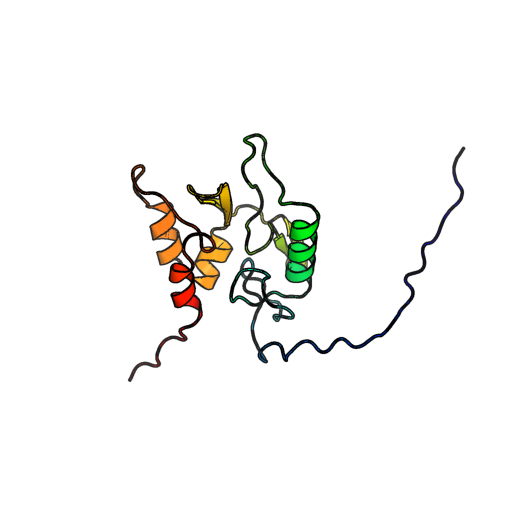00 92.31 104 GLY A CA 1
ATOM 722 C C . GLY A 1 104 ? 0.662 1.744 11.887 1.00 92.31 104 GLY A C 1
ATOM 723 O O . GLY A 1 104 ? 1.694 2.352 11.624 1.00 92.31 104 GLY A O 1
ATOM 724 N N . LYS A 1 105 ? 0.158 0.836 11.041 1.00 94.06 105 LYS A N 1
ATOM 725 C CA . LYS A 1 105 ? 0.765 0.532 9.735 1.00 94.06 105 LYS A CA 1
ATOM 726 C C . LYS A 1 105 ? 0.224 1.434 8.653 1.00 94.06 105 LYS A C 1
ATOM 728 O O . LYS A 1 105 ? -0.994 1.549 8.536 1.00 94.06 105 LYS A O 1
ATOM 733 N N . ALA A 1 106 ? 1.122 1.953 7.824 1.00 94.88 106 ALA A N 1
ATOM 734 C CA . ALA A 1 106 ? 0.782 2.887 6.764 1.00 94.88 106 ALA A CA 1
ATOM 735 C C . ALA A 1 106 ? 0.406 2.215 5.448 1.00 94.88 106 ALA A C 1
ATOM 737 O O . ALA A 1 106 ? 1.002 1.214 5.033 1.00 94.88 106 ALA A O 1
ATOM 738 N N . TRP A 1 107 ? -0.550 2.817 4.745 1.00 94.81 107 TRP A N 1
ATOM 739 C CA . TRP A 1 107 ? -1.017 2.383 3.434 1.00 94.81 107 TRP A CA 1
ATOM 740 C C . TRP A 1 107 ? -1.295 3.596 2.554 1.00 94.81 107 TRP A C 1
ATOM 742 O O . TRP A 1 107 ? -2.007 4.502 2.972 1.00 94.81 107 TRP A O 1
ATOM 752 N N . CYS A 1 108 ? -0.719 3.642 1.350 1.00 94.75 108 CYS A N 1
ATOM 753 C CA . CYS A 1 108 ? -0.926 4.775 0.456 1.00 94.75 108 CYS A CA 1
ATOM 754 C C . CYS A 1 108 ? -2.174 4.598 -0.410 1.00 94.75 108 CYS A C 1
ATOM 756 O O . CYS A 1 108 ? -2.538 3.484 -0.809 1.00 94.75 108 CYS A O 1
ATOM 758 N N . SER A 1 109 ? -2.779 5.733 -0.734 1.00 92.75 109 SER A N 1
ATOM 759 C CA . SER A 1 109 ? -3.951 5.849 -1.590 1.00 92.75 109 SER A CA 1
ATOM 760 C C . SER A 1 109 ? -3.742 5.195 -2.951 1.00 92.75 109 SER A C 1
ATOM 762 O O . SER A 1 109 ? -4.616 4.465 -3.397 1.00 92.75 109 SER A O 1
ATOM 764 N N . ASP A 1 110 ? -2.571 5.331 -3.572 1.00 92.62 110 ASP A N 1
ATOM 765 C CA . ASP A 1 110 ? -2.277 4.686 -4.857 1.00 92.62 110 ASP A CA 1
ATOM 766 C C . ASP A 1 110 ? -2.376 3.162 -4.800 1.00 92.62 110 ASP A C 1
ATOM 768 O O . ASP A 1 110 ? -2.991 2.549 -5.674 1.00 92.62 110 ASP A O 1
ATOM 772 N N . CYS A 1 111 ? -1.815 2.523 -3.768 1.00 92.44 111 CYS A N 1
ATOM 773 C CA . CYS A 1 111 ? -1.914 1.069 -3.620 1.00 92.44 111 CYS A CA 1
ATOM 774 C C . CYS A 1 111 ? -3.357 0.634 -3.360 1.00 92.44 111 CYS A C 1
ATOM 776 O O . CYS A 1 111 ? -3.804 -0.360 -3.924 1.00 92.44 111 CYS A O 1
ATOM 778 N N . ILE A 1 112 ? -4.101 1.382 -2.546 1.00 91.75 112 ILE A N 1
ATOM 779 C CA . ILE A 1 112 ? -5.504 1.069 -2.265 1.00 91.75 112 ILE A CA 1
ATOM 780 C C . ILE A 1 112 ? -6.342 1.235 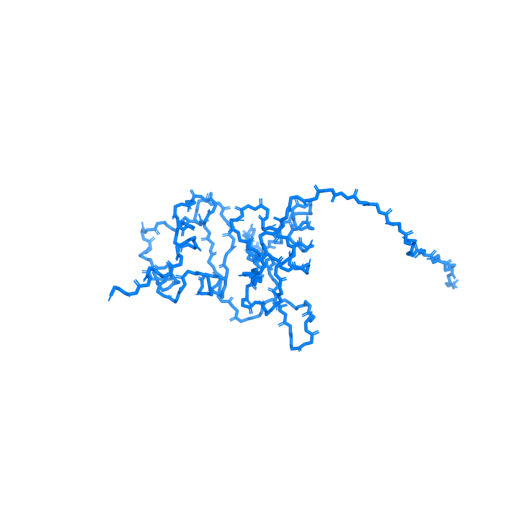-3.537 1.00 91.75 112 ILE A C 1
ATOM 782 O O . ILE A 1 112 ? -7.029 0.303 -3.938 1.00 91.75 112 ILE A O 1
ATOM 786 N N . ARG A 1 113 ? -6.232 2.371 -4.230 1.00 90.12 113 ARG A N 1
ATOM 787 C CA . ARG A 1 113 ? -7.008 2.681 -5.438 1.00 90.12 113 ARG A CA 1
ATOM 788 C C . ARG A 1 113 ? -6.701 1.733 -6.591 1.00 90.12 113 ARG A C 1
ATOM 790 O O . ARG A 1 113 ? -7.629 1.252 -7.232 1.00 90.12 113 ARG A O 1
ATOM 797 N N . SER A 1 114 ? -5.424 1.449 -6.852 1.00 87.75 114 SER A N 1
ATOM 798 C CA . SER A 1 114 ? -5.022 0.581 -7.971 1.00 87.75 114 SER A CA 1
ATOM 799 C C . SER A 1 114 ? -5.453 -0.873 -7.790 1.00 87.75 114 SER A C 1
ATOM 801 O O . SER A 1 114 ? -5.700 -1.556 -8.779 1.00 87.75 114 SER A O 1
ATOM 803 N N . ASN A 1 115 ? -5.571 -1.344 -6.546 1.00 87.31 115 ASN A N 1
ATOM 804 C CA . ASN A 1 115 ? -5.896 -2.739 -6.264 1.00 87.31 115 ASN A CA 1
ATOM 805 C C . ASN A 1 115 ? -7.369 -2.948 -5.880 1.00 87.31 115 ASN A C 1
ATOM 807 O O . ASN A 1 115 ? -7.974 -3.923 -6.310 1.00 87.31 115 ASN A O 1
ATOM 811 N N . LEU A 1 116 ? -7.956 -2.048 -5.091 1.00 86.62 116 LEU A N 1
ATOM 812 C CA . LEU A 1 116 ? -9.316 -2.166 -4.541 1.00 86.62 116 LEU A CA 1
ATOM 813 C C . LEU A 1 116 ? -10.317 -1.187 -5.177 1.00 86.62 116 LEU A C 1
ATOM 815 O O . LEU A 1 116 ? -11.518 -1.297 -4.936 1.00 86.62 116 LEU A O 1
ATOM 819 N N . GLY A 1 117 ? -9.841 -0.248 -5.997 1.00 87.44 117 GLY A N 1
ATOM 820 C CA . GLY A 1 117 ? -10.656 0.770 -6.658 1.00 87.44 117 GLY A CA 1
ATOM 821 C C . GLY A 1 117 ? -10.768 2.083 -5.878 1.00 87.44 117 GLY A C 1
ATOM 822 O O . GLY A 1 117 ? -10.520 2.152 -4.673 1.00 87.44 117 GLY A O 1
ATOM 823 N N . ALA A 1 118 ? -11.165 3.149 -6.582 1.00 88.06 118 ALA A N 1
ATOM 824 C CA . ALA A 1 118 ? -11.326 4.490 -6.007 1.00 88.06 118 ALA A CA 1
ATOM 825 C C . ALA A 1 118 ? -12.347 4.526 -4.859 1.00 88.06 118 ALA A C 1
ATOM 827 O O . ALA A 1 118 ? -12.061 5.100 -3.814 1.00 88.06 118 ALA A O 1
ATOM 828 N N . ALA A 1 119 ? -13.469 3.816 -5.012 1.00 87.31 119 ALA A N 1
ATOM 829 C CA . ALA A 1 119 ? -14.513 3.733 -3.993 1.00 87.31 119 ALA A CA 1
ATOM 830 C C . ALA A 1 119 ? -14.009 3.141 -2.665 1.00 87.31 119 ALA A C 1
ATOM 832 O O . ALA A 1 119 ? -14.453 3.561 -1.603 1.00 87.31 119 ALA A O 1
ATOM 833 N N . ALA A 1 120 ? -13.065 2.192 -2.703 1.00 87.69 120 ALA A N 1
ATOM 834 C CA . ALA A 1 120 ? -12.484 1.629 -1.486 1.00 87.69 120 ALA A CA 1
ATOM 835 C C . ALA A 1 120 ? -11.633 2.661 -0.737 1.00 87.69 120 ALA A C 1
ATOM 837 O O . ALA A 1 120 ? -11.667 2.711 0.487 1.00 87.69 120 ALA A O 1
ATOM 838 N N . TRP A 1 121 ? -10.890 3.504 -1.460 1.00 90.31 121 TRP A N 1
ATOM 839 C CA . TRP A 1 121 ? -10.159 4.608 -0.841 1.00 90.31 121 TRP A CA 1
ATOM 840 C C . TRP A 1 121 ? -11.106 5.664 -0.268 1.00 90.31 121 TRP A C 1
ATOM 842 O O . TRP A 1 121 ? -10.933 6.061 0.875 1.00 90.31 121 TRP A O 1
ATOM 852 N N . GLU A 1 122 ? -12.117 6.082 -1.031 1.00 89.81 122 GLU A N 1
ATOM 853 C CA . GLU A 1 122 ? -13.099 7.082 -0.588 1.00 89.81 122 GLU A CA 1
ATOM 854 C C . GLU A 1 122 ? -13.858 6.628 0.663 1.00 89.81 122 GLU A C 1
ATOM 856 O O . GLU A 1 122 ? -14.121 7.437 1.545 1.00 89.81 122 GLU A O 1
ATOM 861 N N . GLN A 1 123 ? -14.168 5.333 0.773 1.00 89.25 123 GLN A N 1
ATOM 862 C CA . GLN A 1 123 ? -14.763 4.769 1.985 1.00 89.25 123 GLN A CA 1
ATOM 863 C C . GLN A 1 123 ? -13.837 4.890 3.191 1.00 89.25 123 GLN A C 1
ATOM 865 O O . GLN A 1 123 ? -14.321 5.213 4.263 1.00 89.25 123 GLN A O 1
ATOM 870 N N . ILE A 1 124 ? -12.534 4.643 3.021 1.00 91.06 124 ILE A N 1
ATOM 871 C CA . ILE A 1 124 ? -11.549 4.736 4.107 1.00 91.06 124 ILE A CA 1
ATOM 872 C C . ILE A 1 124 ? -11.324 6.195 4.512 1.00 91.06 124 ILE A C 1
ATOM 874 O O . ILE A 1 124 ? -11.316 6.509 5.694 1.00 91.06 124 ILE A O 1
ATOM 878 N N . GLU A 1 125 ? -11.151 7.086 3.535 1.00 89.31 125 GLU A N 1
ATOM 879 C CA . GLU A 1 125 ? -10.928 8.518 3.766 1.00 89.31 125 GLU A CA 1
ATOM 880 C C . GLU A 1 125 ? -12.172 9.215 4.336 1.00 89.31 125 GLU A C 1
ATOM 882 O O . GLU A 1 125 ? -12.053 10.184 5.079 1.00 89.31 125 GLU A O 1
ATOM 887 N N . GLY A 1 126 ? -13.361 8.713 4.002 1.00 88.81 126 GLY A N 1
ATOM 888 C CA . GLY A 1 126 ? -14.643 9.215 4.487 1.00 88.81 126 GLY A CA 1
ATOM 889 C C . GLY A 1 126 ? -15.161 8.538 5.756 1.00 88.81 126 GLY A C 1
ATOM 890 O O . GLY A 1 126 ? -16.329 8.755 6.085 1.00 88.81 126 GLY A O 1
ATOM 891 N N . LEU A 1 127 ? -14.359 7.707 6.436 1.00 89.69 127 LEU A N 1
ATOM 892 C CA . LEU A 1 127 ? -14.777 7.102 7.702 1.00 89.69 127 LEU A CA 1
ATOM 893 C C . LEU A 1 127 ? -15.091 8.197 8.739 1.00 89.69 127 LEU A C 1
ATOM 895 O O . LEU A 1 127 ? -14.321 9.154 8.867 1.00 89.69 127 LEU A O 1
ATOM 899 N N . PRO A 1 128 ? -16.213 8.083 9.474 1.00 89.94 128 PRO A N 1
ATOM 900 C CA . PRO A 1 128 ? -16.493 8.946 10.615 1.00 89.94 128 PRO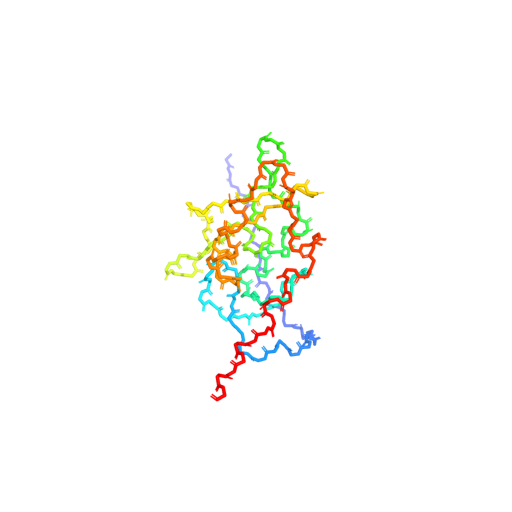 A CA 1
ATOM 901 C C . PRO A 1 128 ? -15.370 8.896 11.659 1.00 89.94 128 PRO A C 1
ATOM 903 O O . PRO A 1 128 ? -14.732 7.862 11.832 1.00 89.94 128 PRO A O 1
ATOM 906 N N . GLU A 1 129 ? -15.166 9.985 12.408 1.00 84.50 129 GLU A N 1
ATOM 907 C CA . GLU A 1 129 ? -14.120 10.059 13.447 1.00 84.50 129 GLU A CA 1
ATOM 908 C C . GLU A 1 129 ? -14.296 9.023 14.574 1.00 84.50 129 GLU A C 1
ATOM 910 O O . GLU A 1 129 ? -13.351 8.735 15.307 1.00 84.50 129 GLU A O 1
ATOM 915 N N . ASP A 1 130 ? -15.503 8.478 14.744 1.00 89.12 130 ASP A N 1
ATOM 916 C CA . ASP A 1 130 ? -15.833 7.440 15.720 1.00 89.12 130 ASP A CA 1
ATOM 917 C C . ASP A 1 130 ? -15.714 6.005 15.174 1.00 89.12 130 ASP A C 1
ATOM 919 O O . ASP A 1 130 ? -15.885 5.050 15.938 1.00 89.12 130 ASP A O 1
ATOM 923 N N . GLU A 1 131 ? -15.386 5.830 13.890 1.00 89.00 131 GLU A N 1
ATOM 924 C CA . GLU A 1 131 ? -15.136 4.523 13.283 1.00 89.00 131 GLU A CA 1
ATOM 925 C C . GLU A 1 131 ? -13.636 4.237 13.116 1.00 89.00 131 GLU A C 1
ATOM 927 O O . GLU A 1 131 ? -12.865 5.056 12.625 1.00 89.00 131 GLU A O 1
ATOM 932 N N . GLU A 1 132 ? -13.216 3.025 13.495 1.00 92.00 132 GLU A N 1
ATOM 933 C CA . GLU A 1 132 ? -11.828 2.578 13.342 1.00 92.00 132 GLU A CA 1
ATOM 934 C C . GLU A 1 132 ? -11.586 1.957 11.962 1.00 92.00 132 GLU A C 1
ATOM 936 O O . GLU A 1 132 ? -12.253 0.995 11.557 1.00 92.00 132 GLU A O 1
ATOM 941 N N . TRP A 1 133 ? -10.519 2.383 11.295 1.00 93.19 133 TRP A N 1
ATOM 942 C CA . TRP A 1 133 ? -9.993 1.707 10.128 1.00 93.19 133 TRP A CA 1
ATOM 943 C C . TRP A 1 133 ? -9.007 0.586 10.488 1.00 93.19 133 TRP A C 1
ATOM 945 O O . TRP A 1 133 ? -7.955 0.751 11.121 1.00 93.19 133 TRP A O 1
ATOM 955 N N . ARG A 1 134 ? -9.297 -0.613 9.976 1.00 94.06 134 ARG A N 1
ATOM 956 C CA . ARG A 1 134 ? -8.423 -1.784 10.104 1.00 94.06 134 ARG A CA 1
ATOM 957 C C . ARG A 1 134 ? -7.808 -2.127 8.763 1.00 94.06 134 ARG A C 1
ATOM 959 O O . ARG A 1 134 ? -8.498 -2.484 7.817 1.00 94.06 134 ARG A O 1
ATOM 966 N N . CYS A 1 135 ? -6.482 -2.071 8.695 1.00 93.69 135 CYS A N 1
ATOM 967 C CA . CYS A 1 135 ? -5.775 -2.394 7.467 1.00 93.69 135 CYS A CA 1
ATOM 968 C C . CYS A 1 135 ? -5.857 -3.878 7.103 1.00 93.69 135 CYS A C 1
ATOM 970 O O . CYS A 1 135 ? -6.217 -4.733 7.909 1.00 93.69 135 CYS A O 1
ATOM 972 N N . PHE A 1 136 ? -5.367 -4.199 5.912 1.00 90.25 136 PHE A N 1
ATOM 973 C CA . PHE A 1 136 ? -5.402 -5.530 5.308 1.00 90.25 136 PHE A CA 1
ATOM 974 C C . PHE A 1 136 ? -4.671 -6.639 6.081 1.00 90.25 136 PHE A C 1
ATOM 976 O O . PHE A 1 136 ? -4.872 -7.820 5.807 1.00 90.25 136 PHE A O 1
ATOM 983 N N . TYR A 1 137 ? -3.799 -6.285 7.030 1.00 91.69 137 TYR A N 1
ATOM 984 C CA . TYR A 1 137 ? -3.198 -7.261 7.945 1.00 91.69 137 TYR A CA 1
ATOM 985 C C . TYR A 1 137 ? -4.088 -7.560 9.150 1.00 91.69 137 TYR A C 1
ATOM 987 O O . TYR A 1 137 ? -4.065 -8.678 9.657 1.00 91.69 137 TYR A O 1
ATOM 995 N N . CYS A 1 138 ? -4.831 -6.559 9.620 1.00 93.12 138 CYS A N 1
ATOM 996 C CA . CYS A 1 138 ? -5.718 -6.658 10.774 1.00 93.12 138 CYS A CA 1
ATOM 997 C C . CYS A 1 138 ? -7.094 -7.203 10.382 1.00 93.12 138 CYS A C 1
ATOM 999 O O . CYS A 1 138 ? -7.674 -7.974 11.141 1.00 93.12 138 CYS A O 1
ATOM 1001 N N . ASP A 1 139 ? -7.578 -6.851 9.189 1.00 90.75 139 ASP A N 1
ATOM 1002 C CA . ASP A 1 139 ? -8.759 -7.440 8.569 1.00 90.75 139 ASP A CA 1
ATOM 1003 C C . ASP A 1 139 ? -8.449 -7.958 7.151 1.00 90.75 139 ASP A C 1
ATOM 1005 O O . ASP A 1 139 ? -8.641 -7.260 6.149 1.00 90.75 139 ASP A O 1
ATOM 1009 N N . PRO A 1 140 ? -7.979 -9.215 7.032 1.00 84.50 140 PRO A N 1
ATOM 1010 C CA . PRO A 1 140 ? -7.711 -9.834 5.738 1.00 84.50 140 PRO A CA 1
ATOM 1011 C C . PRO A 1 140 ? -8.949 -9.989 4.844 1.00 84.50 140 PRO A C 1
ATOM 1013 O O . PRO A 1 140 ? -8.790 -10.235 3.649 1.00 84.50 140 PRO A O 1
ATOM 1016 N N . LYS A 1 141 ? -10.179 -9.850 5.370 1.00 83.25 141 LYS A N 1
ATOM 1017 C CA . LYS A 1 141 ? -11.407 -9.978 4.562 1.00 83.25 141 LYS A CA 1
ATOM 1018 C C . LYS A 1 141 ? -11.493 -8.898 3.488 1.00 83.25 141 LYS A C 1
ATOM 1020 O O . LYS A 1 141 ? -12.033 -9.165 2.415 1.00 83.25 141 LYS A O 1
ATOM 1025 N N . LEU A 1 142 ? -10.887 -7.737 3.731 1.00 79.31 142 LEU A N 1
ATOM 1026 C CA . LEU A 1 142 ? -10.754 -6.649 2.761 1.00 79.31 142 LEU A CA 1
ATOM 1027 C C . LEU A 1 142 ? -9.988 -7.069 1.492 1.00 79.31 142 LEU A C 1
ATOM 1029 O O . LEU A 1 142 ? -10.215 -6.524 0.417 1.00 79.31 142 LEU A O 1
ATOM 1033 N N . LEU A 1 143 ? -9.112 -8.076 1.588 1.00 74.06 143 LEU A N 1
ATOM 1034 C CA . LEU A 1 143 ? -8.331 -8.587 0.457 1.00 74.06 143 LEU A CA 1
ATOM 1035 C C . LEU A 1 143 ? -9.111 -9.589 -0.404 1.00 74.06 143 LEU A C 1
ATOM 1037 O O . LEU A 1 143 ? -8.692 -9.881 -1.520 1.00 74.06 143 LEU A O 1
ATOM 1041 N N . THR A 1 144 ? -10.246 -10.111 0.070 1.00 63.75 144 THR A N 1
ATOM 1042 C CA . THR A 1 144 ? -11.071 -11.071 -0.692 1.00 63.75 144 THR A CA 1
ATOM 1043 C C . THR A 1 144 ? -11.607 -10.462 -1.996 1.00 63.75 144 THR A C 1
ATOM 1045 O O . THR A 1 144 ? -11.825 -11.177 -2.974 1.00 63.75 144 THR A O 1
ATOM 1048 N N . ALA A 1 145 ? -11.732 -9.132 -2.047 1.00 54.50 145 ALA A N 1
ATOM 1049 C CA . ALA A 1 145 ? -12.086 -8.383 -3.250 1.00 54.50 145 ALA A CA 1
ATOM 1050 C C . ALA A 1 145 ? -10.995 -8.423 -4.343 1.00 54.50 145 ALA A C 1
ATOM 1052 O O . ALA A 1 145 ? -11.320 -8.345 -5.521 1.00 54.50 145 ALA A O 1
ATOM 1053 N N . LEU A 1 146 ? -9.718 -8.624 -3.984 1.00 53.06 146 LEU A N 1
ATOM 1054 C CA . LEU A 1 146 ? -8.584 -8.637 -4.927 1.00 53.06 146 LEU A CA 1
ATOM 1055 C C . LEU A 1 146 ? -8.488 -9.911 -5.772 1.00 53.06 146 LEU A C 1
ATOM 1057 O O . LEU A 1 146 ? -7.827 -9.920 -6.806 1.00 53.06 146 LEU A O 1
ATOM 1061 N N . GLY A 1 147 ? -9.090 -11.007 -5.305 1.00 42.97 147 GLY A N 1
ATOM 1062 C CA . GLY A 1 147 ? -9.015 -12.320 -5.952 1.00 42.97 147 GLY A CA 1
ATOM 1063 C C . GLY A 1 147 ? -10.180 -12.633 -6.888 1.00 42.97 147 GLY A C 1
ATOM 1064 O O . GLY A 1 147 ? -10.164 -13.675 -7.541 1.00 42.97 147 GLY A O 1
ATOM 1065 N N . SER A 1 148 ? -11.188 -11.764 -6.953 1.00 35.31 148 SER A N 1
ATOM 1066 C CA . SER A 1 148 ? -12.350 -11.965 -7.813 1.00 35.31 148 SER A CA 1
ATOM 1067 C C . SER A 1 148 ? -12.165 -11.127 -9.070 1.00 35.31 148 SER A C 1
ATOM 1069 O O . SER A 1 148 ? -12.405 -9.923 -9.062 1.00 35.31 148 SER A O 1
ATOM 1071 N N . ALA A 1 149 ? -11.733 -11.765 -10.161 1.00 34.12 149 ALA A N 1
ATOM 1072 C CA . ALA A 1 149 ? -11.952 -11.211 -11.494 1.00 34.12 149 ALA A CA 1
ATOM 1073 C C . ALA A 1 149 ? -13.417 -10.740 -11.594 1.00 34.12 149 ALA A C 1
ATOM 1075 O O . ALA A 1 149 ? -14.284 -11.403 -11.009 1.00 34.12 149 ALA A O 1
ATOM 1076 N N . PRO A 1 150 ? -13.729 -9.637 -12.303 1.00 35.44 150 PRO A N 1
ATOM 1077 C CA . PRO A 1 150 ? -15.121 -9.303 -12.556 1.00 35.44 150 PRO A CA 1
ATOM 1078 C C . PRO A 1 150 ? -15.772 -10.537 -13.179 1.00 35.44 150 PRO A C 1
ATOM 1080 O O . PRO A 1 150 ? -15.303 -11.039 -14.204 1.00 35.44 150 PRO A O 1
ATOM 1083 N N . ALA A 1 151 ? -16.801 -11.075 -12.519 1.00 34.84 151 ALA A N 1
ATOM 1084 C CA . ALA A 1 151 ? -17.642 -12.087 -13.129 1.00 34.84 151 ALA A CA 1
ATOM 1085 C C . ALA A 1 151 ? -18.094 -11.505 -14.470 1.00 34.84 151 ALA A C 1
ATOM 1087 O O . ALA A 1 151 ? -18.655 -10.407 -14.506 1.00 34.84 151 ALA A O 1
ATOM 1088 N N . ALA A 1 152 ? -17.749 -12.187 -15.564 1.00 31.03 152 ALA A N 1
ATOM 1089 C CA . ALA A 1 152 ? -18.159 -11.774 -16.895 1.00 31.03 152 ALA A CA 1
ATOM 1090 C C . ALA A 1 152 ? -19.676 -11.517 -16.877 1.00 31.03 152 ALA A C 1
ATOM 1092 O O . ALA A 1 152 ? -20.403 -12.322 -16.281 1.00 31.03 152 ALA A O 1
ATOM 1093 N N . PRO A 1 153 ? -20.164 -10.411 -17.466 1.00 37.97 153 PRO A N 1
ATOM 1094 C CA . PRO A 1 153 ? -21.598 -10.209 -17.577 1.00 37.97 153 PRO A CA 1
ATOM 1095 C C . PRO A 1 153 ? -22.192 -11.385 -18.362 1.00 37.97 153 PRO A C 1
ATOM 1097 O O . PRO A 1 153 ? -21.634 -11.792 -19.385 1.00 37.97 153 PRO A O 1
ATOM 1100 N N . ALA A 1 154 ? -23.268 -11.954 -17.815 1.00 41.91 154 ALA A N 1
ATOM 1101 C CA . ALA A 1 154 ? -24.062 -13.005 -18.444 1.00 41.91 154 ALA A CA 1
ATOM 1102 C C . ALA A 1 154 ? -24.720 -12.525 -19.745 1.00 41.91 154 ALA A C 1
ATOM 1104 O O . ALA A 1 154 ? -25.038 -11.315 -19.833 1.00 41.91 154 ALA A O 1
#